Protein AF-A0A838J9R5-F1 (afdb_monomer_lite)

Secondary structure (DSSP, 8-state):
-EEEEETTTSHHHHHHHHHHHHTT-EEEEE-S-HHHHHHHHTTT-B-

Foldseek 3Di:
DEEEQEPCLDPVNVVVLLVCVVVVYAYEYDDPDPVSCVVSVVVRYHD

Radius of gyration: 9.27 Å; chains: 1; bounding box: 24×17×21 Å

pLDDT: mean 91.51, std 4.47, range [81.38, 97.12]

Sequence (47 aa):
MRVFVTGATGFVGKAIVKALLQRKHEVVGLVRDAKKANALEKSGVTL

Structure (mmCIF, N/CA/C/O backbone):
data_AF-A0A838J9R5-F1
#
_entry.id   AF-A0A838J9R5-F1
#
loop_
_atom_site.group_PDB
_atom_site.id
_atom_site.type_symbol
_atom_site.label_atom_id
_atom_site.label_alt_id
_atom_site.label_comp_id
_atom_site.label_asym_id
_atom_site.label_entity_id
_atom_site.label_seq_id
_atom_site.pdbx_PDB_ins_code
_atom_site.Cartn_x
_atom_site.Cartn_y
_atom_site.Cartn_z
_atom_site.occupancy
_atom_site.B_iso_or_equiv
_atom_site.auth_seq_id
_atom_site.auth_comp_id
_atom_site.auth_asym_id
_atom_site.auth_atom_id
_atom_site.pdbx_PDB_model_num
ATOM 1 N N . MET A 1 1 ? -13.076 -0.102 5.962 1.00 93.50 1 MET A N 1
ATOM 2 C CA . MET A 1 1 ? -13.416 -0.330 4.538 1.00 93.50 1 MET A CA 1
ATOM 3 C C . MET A 1 1 ? -12.237 -1.006 3.866 1.00 93.50 1 MET A C 1
ATOM 5 O O . MET A 1 1 ? -11.120 -0.782 4.324 1.00 93.50 1 MET A 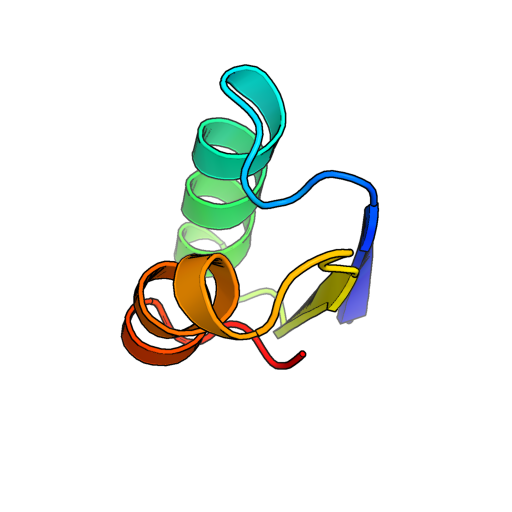O 1
ATOM 9 N N . ARG A 1 2 ? -12.487 -1.791 2.816 1.00 95.25 2 ARG A N 1
ATOM 10 C CA . ARG A 1 2 ? -11.457 -2.467 2.021 1.00 95.25 2 ARG A CA 1
ATOM 11 C C . ARG A 1 2 ? -11.346 -1.784 0.662 1.00 95.25 2 ARG A C 1
ATOM 13 O O . ARG A 1 2 ? -12.348 -1.677 -0.040 1.00 95.25 2 ARG A O 1
ATOM 20 N N . VAL A 1 3 ? -10.170 -1.255 0.338 1.00 96.19 3 VAL A N 1
ATOM 21 C CA . VAL A 1 3 ? -9.953 -0.367 -0.812 1.00 96.19 3 VAL A CA 1
ATOM 22 C C . VAL A 1 3 ? -8.880 -0.943 -1.720 1.00 96.19 3 VAL A C 1
ATOM 24 O O . VAL A 1 3 ? -7.758 -1.183 -1.281 1.00 96.19 3 VAL A O 1
ATOM 27 N N . PHE A 1 4 ? -9.223 -1.127 -2.993 1.00 96.00 4 PHE A N 1
ATOM 28 C CA . PHE A 1 4 ? -8.291 -1.565 -4.024 1.00 96.00 4 PHE A CA 1
ATOM 29 C C . PHE A 1 4 ? -7.695 -0.359 -4.759 1.00 96.00 4 PHE A C 1
ATOM 31 O O . PHE A 1 4 ? -8.433 0.479 -5.277 1.00 96.00 4 PHE A O 1
ATOM 38 N N . VAL A 1 5 ? -6.366 -0.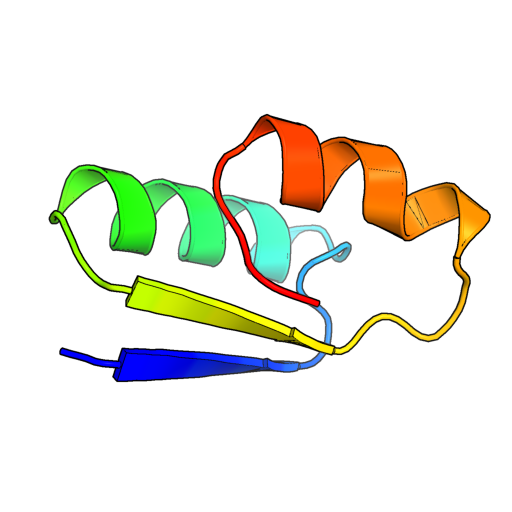259 -4.800 1.00 94.12 5 VAL A N 1
ATOM 39 C CA . VAL A 1 5 ? -5.636 0.865 -5.399 1.00 94.12 5 VAL A CA 1
ATOM 40 C C . VAL A 1 5 ? -4.749 0.371 -6.536 1.00 94.12 5 VAL A C 1
ATOM 42 O O . VAL A 1 5 ? -3.713 -0.265 -6.330 1.00 94.12 5 VAL A O 1
ATOM 45 N N . THR A 1 6 ? -5.117 0.730 -7.762 1.00 94.06 6 THR A N 1
ATOM 46 C CA . THR A 1 6 ? -4.268 0.538 -8.941 1.00 94.06 6 THR A CA 1
ATOM 47 C C . THR A 1 6 ? -3.194 1.619 -9.003 1.00 94.06 6 THR A C 1
ATOM 49 O O . THR A 1 6 ? -3.478 2.793 -8.765 1.00 94.06 6 THR A O 1
ATOM 52 N N . GLY A 1 7 ? -1.955 1.254 -9.340 1.00 92.12 7 GLY A N 1
ATOM 53 C CA . GLY A 1 7 ? -0.865 2.232 -9.412 1.00 92.12 7 GLY A CA 1
ATOM 54 C C . GLY A 1 7 ? -0.427 2.748 -8.038 1.00 92.12 7 GLY A C 1
ATOM 55 O O . GLY A 1 7 ? 0.055 3.876 -7.927 1.00 92.12 7 GLY A O 1
ATOM 56 N N . ALA A 1 8 ? -0.553 1.920 -6.995 1.00 93.00 8 ALA A N 1
ATOM 57 C CA . ALA A 1 8 ? -0.193 2.248 -5.613 1.00 93.00 8 ALA A CA 1
ATOM 58 C C . ALA A 1 8 ? 1.269 2.720 -5.448 1.00 93.00 8 ALA A C 1
ATOM 60 O O . ALA A 1 8 ? 1.584 3.482 -4.539 1.00 93.00 8 ALA A O 1
ATOM 61 N N . THR A 1 9 ? 2.170 2.329 -6.357 1.00 92.06 9 THR A N 1
ATOM 62 C CA . THR A 1 9 ? 3.576 2.772 -6.369 1.00 92.06 9 THR A CA 1
ATOM 63 C C . THR A 1 9 ? 3.802 4.131 -7.038 1.00 92.06 9 THR A C 1
ATOM 65 O O . THR A 1 9 ? 4.927 4.633 -7.021 1.00 92.06 9 THR A O 1
ATOM 68 N N . GLY A 1 10 ? 2.785 4.700 -7.688 1.00 90.38 10 GLY A N 1
ATOM 69 C CA . GLY A 1 10 ? 2.866 5.987 -8.377 1.00 90.38 10 GLY A CA 1
ATOM 70 C C . GLY A 1 10 ? 2.944 7.169 -7.411 1.00 90.38 10 GLY A C 1
ATOM 71 O O . GLY A 1 10 ? 2.724 7.022 -6.210 1.00 90.38 10 GLY A O 1
ATOM 72 N N . PHE A 1 11 ? 3.234 8.359 -7.941 1.00 90.75 11 PHE A N 1
ATOM 73 C CA . PHE A 1 11 ? 3.347 9.584 -7.141 1.00 90.75 11 PHE A CA 1
ATOM 74 C C . PHE A 1 11 ? 2.072 9.858 -6.323 1.00 90.75 11 PHE A C 1
ATOM 76 O O . PHE A 1 11 ? 2.123 9.955 -5.100 1.00 90.75 11 PHE A O 1
ATOM 83 N N . VAL A 1 12 ? 0.916 9.870 -6.993 1.00 93.62 12 VAL A N 1
ATOM 84 C CA . VAL A 1 12 ? -0.392 10.068 -6.347 1.00 93.62 12 VAL A CA 1
ATOM 85 C C . VAL A 1 12 ? -0.817 8.834 -5.546 1.00 93.62 12 VAL A C 1
ATOM 87 O O . VAL A 1 12 ? -1.282 8.962 -4.415 1.00 93.62 12 VAL A O 1
ATOM 90 N N . GLY A 1 13 ? -0.606 7.633 -6.098 1.00 93.06 13 GLY A N 1
ATOM 91 C CA . GLY A 1 13 ? -0.988 6.372 -5.455 1.00 93.06 13 GLY A CA 1
ATOM 92 C C . GLY A 1 13 ? -0.401 6.225 -4.051 1.00 93.06 13 GLY A C 1
ATOM 93 O O . GLY A 1 13 ? -1.131 5.906 -3.116 1.00 93.06 13 GLY A O 1
ATOM 94 N N . LYS A 1 14 ? 0.878 6.575 -3.866 1.00 92.94 14 LYS A N 1
ATOM 95 C CA . LYS A 1 14 ? 1.539 6.552 -2.552 1.00 92.94 14 LYS A CA 1
ATOM 96 C C . LYS A 1 14 ? 0.880 7.485 -1.535 1.00 92.94 14 LYS A C 1
ATOM 98 O O . LYS A 1 14 ? 0.722 7.108 -0.375 1.00 92.94 14 LYS A O 1
ATOM 103 N N . ALA A 1 15 ? 0.493 8.691 -1.953 1.00 95.31 15 ALA A N 1
ATOM 104 C CA . ALA A 1 15 ? -0.169 9.653 -1.074 1.00 95.31 15 ALA A CA 1
ATOM 105 C C . ALA A 1 15 ? -1.561 9.160 -0.647 1.00 95.31 15 ALA A C 1
ATOM 107 O O . ALA A 1 15 ? -1.903 9.228 0.53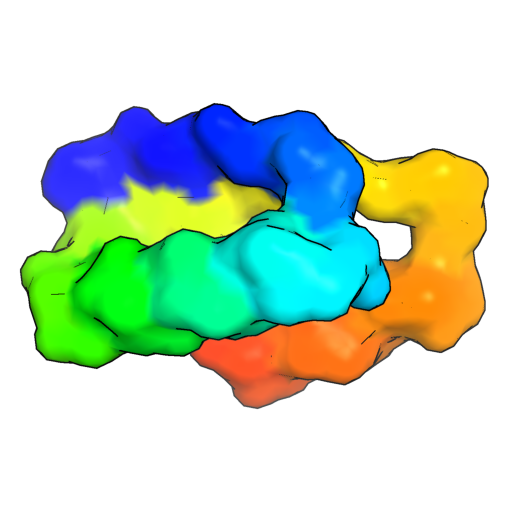5 1.00 95.31 15 ALA A O 1
ATOM 108 N N . ILE A 1 16 ? -2.326 8.596 -1.587 1.00 95.06 16 ILE A N 1
ATOM 109 C CA . ILE A 1 16 ? -3.649 8.021 -1.316 1.00 95.06 16 ILE A CA 1
ATOM 110 C C . ILE A 1 16 ? -3.533 6.833 -0.362 1.00 95.06 16 ILE A C 1
ATOM 112 O O . ILE A 1 16 ? -4.217 6.803 0.656 1.00 95.06 16 ILE A O 1
ATOM 116 N N . VAL A 1 17 ? -2.635 5.887 -0.644 1.00 95.25 17 VAL A N 1
ATOM 117 C CA . VAL A 1 17 ? -2.376 4.722 0.214 1.00 95.25 17 VAL A CA 1
ATOM 118 C C . VAL A 1 17 ? -2.073 5.160 1.646 1.00 95.25 17 VAL A C 1
ATOM 120 O O . VAL A 1 17 ? -2.707 4.677 2.582 1.00 95.25 17 VAL A O 1
ATOM 123 N N . LYS A 1 18 ? -1.166 6.128 1.824 1.00 95.00 18 LYS A N 1
ATOM 124 C CA . LYS A 1 18 ? -0.826 6.666 3.147 1.00 95.00 18 LYS A CA 1
ATOM 125 C C . LYS A 1 18 ? -2.055 7.235 3.864 1.00 95.00 18 LYS A C 1
ATOM 127 O O . LYS A 1 18 ? -2.264 6.933 5.036 1.00 95.00 18 LYS A O 1
ATOM 132 N N . ALA A 1 19 ? -2.875 8.024 3.172 1.00 96.38 19 ALA A N 1
ATOM 133 C CA . ALA A 1 19 ? -4.082 8.612 3.750 1.00 96.38 19 ALA A CA 1
ATOM 134 C C . ALA A 1 19 ? -5.130 7.551 4.134 1.00 96.38 19 ALA A C 1
ATOM 136 O O . ALA A 1 19 ? -5.759 7.659 5.187 1.00 96.38 19 ALA A O 1
ATOM 137 N N . LEU A 1 20 ? -5.307 6.513 3.312 1.00 95.88 20 LEU A N 1
ATOM 138 C CA . LEU A 1 20 ? -6.236 5.412 3.582 1.00 95.88 20 LEU A CA 1
ATOM 139 C C . LEU A 1 20 ? -5.797 4.588 4.799 1.00 95.88 20 LEU A C 1
ATOM 141 O O . LEU A 1 20 ? -6.613 4.301 5.675 1.00 95.88 20 LEU A O 1
ATOM 145 N N . LEU A 1 21 ? -4.504 4.272 4.892 1.00 94.69 21 LEU A N 1
ATOM 146 C CA . LEU A 1 21 ? -3.934 3.549 6.029 1.00 94.69 21 LEU A CA 1
ATOM 147 C C . LEU A 1 21 ? -4.066 4.346 7.334 1.00 94.69 21 LEU A C 1
ATOM 149 O O . LEU A 1 21 ? -4.466 3.793 8.355 1.00 94.69 21 LEU A O 1
ATOM 153 N N . GLN A 1 22 ? -3.820 5.661 7.305 1.00 96.06 22 GLN A N 1
ATOM 154 C CA . GLN A 1 22 ? -4.016 6.540 8.470 1.00 96.06 22 GLN A CA 1
ATOM 155 C C . GLN A 1 22 ? -5.467 6.557 8.967 1.00 96.06 22 GLN A C 1
ATOM 157 O O . GLN A 1 22 ? -5.714 6.654 10.167 1.00 96.06 22 GLN A O 1
ATOM 162 N N . ARG A 1 23 ? -6.433 6.409 8.056 1.00 97.12 23 ARG A N 1
ATOM 163 C CA . ARG A 1 23 ? -7.862 6.281 8.377 1.00 97.12 23 ARG A CA 1
ATOM 164 C C . ARG A 1 23 ? -8.268 4.864 8.797 1.00 97.12 23 ARG A C 1
ATOM 166 O O . ARG A 1 23 ? -9.458 4.594 8.945 1.00 97.12 23 ARG A O 1
ATOM 173 N N . LYS A 1 24 ? -7.298 3.964 9.005 1.00 94.69 24 LYS A N 1
ATOM 174 C CA . LYS A 1 24 ? -7.499 2.553 9.372 1.00 94.69 24 LYS A CA 1
ATOM 175 C C . LYS A 1 24 ? -8.360 1.795 8.355 1.00 94.69 24 LYS A C 1
ATOM 177 O O . LYS A 1 24 ? -9.198 0.968 8.717 1.00 94.69 24 LYS A O 1
ATOM 182 N N . HIS A 1 25 ? -8.200 2.107 7.072 1.00 96.62 25 HIS A N 1
ATOM 183 C CA . HIS A 1 25 ? -8.763 1.297 5.997 1.00 96.62 25 HIS A CA 1
ATOM 184 C C . HIS A 1 25 ? -7.808 0.158 5.633 1.00 96.62 25 HIS A C 1
ATOM 186 O O . HIS A 1 25 ? -6.592 0.304 5.719 1.00 96.62 25 HIS A O 1
ATOM 192 N N . GLU A 1 26 ? -8.371 -0.967 5.204 1.00 96.06 26 GLU A N 1
ATOM 193 C CA . GLU A 1 26 ? -7.611 -2.072 4.630 1.00 96.06 26 GLU A CA 1
ATOM 194 C C . GLU A 1 26 ? -7.330 -1.736 3.164 1.00 96.06 26 GLU A C 1
ATOM 196 O O . GLU A 1 26 ? -8.259 -1.452 2.401 1.00 96.06 26 GLU A O 1
ATOM 201 N N . VAL A 1 27 ? -6.057 -1.718 2.777 1.00 96.38 27 VAL A N 1
ATOM 202 C CA . VAL A 1 27 ? -5.636 -1.312 1.433 1.00 96.38 27 VAL A CA 1
ATOM 203 C C . VAL A 1 27 ? -5.028 -2.505 0.710 1.00 96.38 27 VAL A C 1
ATOM 205 O O . VAL A 1 27 ? -4.074 -3.111 1.197 1.00 96.38 27 VAL A O 1
ATOM 208 N N . VAL A 1 28 ? -5.570 -2.800 -0.469 1.00 95.62 28 VAL A N 1
ATOM 209 C CA . VAL A 1 28 ? -5.048 -3.791 -1.412 1.00 95.62 28 VAL A CA 1
ATOM 210 C C . VAL A 1 28 ? -4.479 -3.044 -2.617 1.00 95.62 28 VAL A C 1
ATOM 212 O O . VAL A 1 28 ? -5.179 -2.233 -3.221 1.00 95.62 28 VAL A O 1
ATOM 215 N N . GLY A 1 29 ? -3.213 -3.250 -2.961 1.00 93.38 29 GLY A N 1
ATOM 216 C CA . GLY A 1 29 ? -2.516 -2.502 -4.006 1.00 93.38 29 GLY A CA 1
ATOM 217 C C . GLY A 1 29 ? -2.099 -3.383 -5.175 1.00 93.38 29 GLY A C 1
ATOM 218 O O . GLY A 1 29 ? -1.438 -4.386 -4.974 1.00 93.38 29 GLY A O 1
ATOM 219 N N . LEU A 1 30 ? -2.391 -2.973 -6.412 1.00 91.31 30 LEU A N 1
ATOM 220 C CA . LEU A 1 30 ? -1.869 -3.660 -7.598 1.00 91.31 30 LEU A CA 1
ATOM 221 C C . LEU A 1 30 ? -0.532 -3.056 -8.029 1.00 91.31 30 LEU A C 1
ATOM 223 O O . LEU A 1 30 ? -0.439 -1.851 -8.311 1.00 91.31 30 LEU A O 1
ATOM 227 N N . VAL A 1 31 ? 0.489 -3.904 -8.148 1.00 90.31 31 VAL A N 1
ATOM 228 C CA . VAL A 1 31 ? 1.840 -3.509 -8.558 1.00 90.31 31 VAL A CA 1
ATOM 229 C C . VAL A 1 31 ? 2.291 -4.352 -9.746 1.00 90.31 31 VAL A C 1
ATOM 231 O O . VAL A 1 31 ? 2.203 -5.571 -9.725 1.00 90.31 31 VAL A O 1
ATOM 234 N N . ARG A 1 32 ? 2.810 -3.694 -10.792 1.00 87.81 32 ARG A N 1
ATOM 235 C CA . ARG A 1 32 ? 3.305 -4.382 -12.000 1.00 87.81 32 ARG A CA 1
ATOM 236 C C . ARG A 1 32 ? 4.637 -5.108 -11.778 1.00 87.81 32 ARG A C 1
ATOM 238 O O . ARG A 1 32 ? 4.967 -6.021 -12.519 1.00 87.81 32 ARG A O 1
ATOM 245 N N . ASP A 1 33 ? 5.435 -4.641 -10.822 1.00 85.19 33 ASP A N 1
ATOM 246 C CA . ASP A 1 33 ? 6.800 -5.107 -10.572 1.00 85.19 33 ASP A CA 1
ATOM 247 C C . ASP A 1 33 ? 7.004 -5.382 -9.078 1.00 85.19 33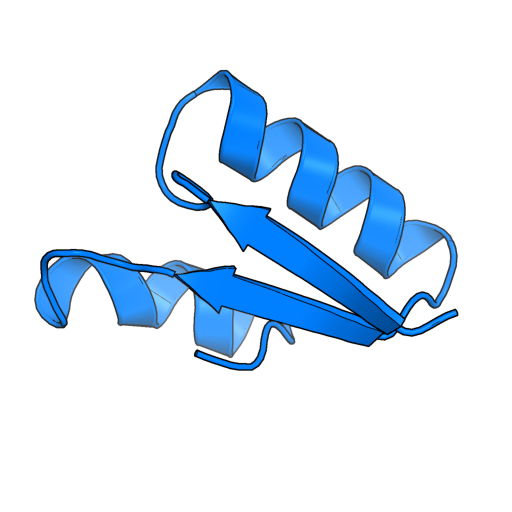 ASP A C 1
ATOM 249 O O . ASP A 1 33 ? 6.950 -4.460 -8.257 1.00 85.19 33 ASP A O 1
ATOM 253 N N . ALA A 1 34 ? 7.289 -6.642 -8.742 1.00 82.31 34 ALA A N 1
ATOM 254 C CA . ALA A 1 34 ? 7.522 -7.104 -7.377 1.00 82.31 34 ALA A CA 1
ATOM 255 C C . ALA A 1 34 ? 8.685 -6.373 -6.675 1.00 82.31 34 ALA A C 1
ATOM 257 O O . ALA A 1 34 ? 8.686 -6.213 -5.457 1.00 82.31 34 ALA A O 1
ATOM 258 N N . LYS A 1 35 ? 9.663 -5.821 -7.405 1.00 83.56 35 LYS A N 1
ATOM 259 C CA . LYS A 1 35 ? 10.730 -5.019 -6.776 1.00 83.56 35 LYS A CA 1
ATOM 260 C C . LYS A 1 35 ? 10.202 -3.716 -6.176 1.00 83.56 35 LYS A C 1
ATOM 262 O O . LYS A 1 35 ? 10.757 -3.214 -5.200 1.00 83.56 35 LYS A O 1
ATOM 267 N N . LYS A 1 36 ? 9.124 -3.162 -6.740 1.00 81.38 36 LYS A N 1
ATOM 268 C CA . LYS A 1 36 ? 8.486 -1.919 -6.270 1.00 81.38 36 LYS A CA 1
ATOM 269 C C . LYS A 1 36 ? 7.434 -2.166 -5.182 1.00 81.38 36 LYS A C 1
ATOM 271 O O . LYS A 1 36 ? 7.036 -1.215 -4.512 1.00 81.38 36 LYS A O 1
ATOM 276 N N . ALA A 1 37 ? 7.023 -3.420 -4.999 1.00 84.38 37 ALA A N 1
ATOM 277 C CA . ALA A 1 37 ? 6.038 -3.874 -4.021 1.00 84.38 37 ALA A CA 1
ATOM 278 C C . ALA A 1 37 ? 6.535 -3.788 -2.565 1.00 84.38 37 ALA A C 1
ATOM 280 O O . ALA A 1 37 ? 5.796 -3.332 -1.696 1.00 84.38 37 ALA A O 1
ATOM 281 N N . ASN A 1 38 ? 7.817 -4.079 -2.314 1.00 86.19 38 ASN A N 1
ATOM 282 C CA . ASN A 1 38 ? 8.413 -4.090 -0.966 1.00 86.19 38 ASN A CA 1
ATOM 283 C C . ASN A 1 38 ? 8.121 -2.838 -0.115 1.00 86.19 38 ASN A C 1
ATOM 285 O O . ASN A 1 38 ? 7.968 -2.921 1.102 1.00 86.19 38 ASN A O 1
ATOM 289 N N . ALA A 1 39 ? 8.082 -1.653 -0.730 1.00 84.69 39 ALA A N 1
ATOM 290 C CA . ALA A 1 39 ? 7.807 -0.411 -0.00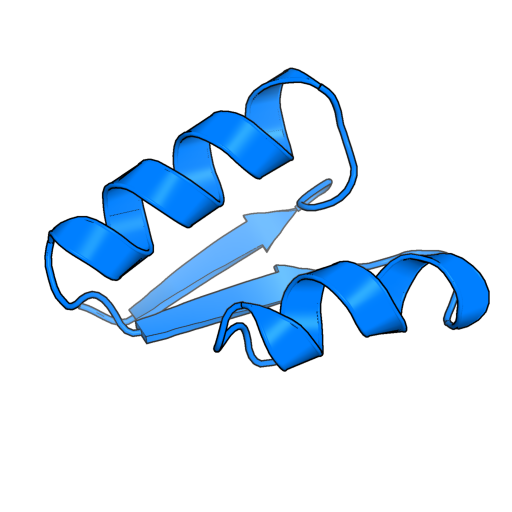5 1.00 84.69 39 ALA A CA 1
ATOM 291 C C . ALA A 1 39 ? 6.337 -0.297 0.446 1.00 84.69 39 ALA A C 1
ATOM 293 O O . ALA A 1 39 ? 6.055 0.294 1.489 1.00 84.69 39 ALA A O 1
ATOM 294 N N . LEU A 1 40 ? 5.405 -0.855 -0.332 1.00 86.12 40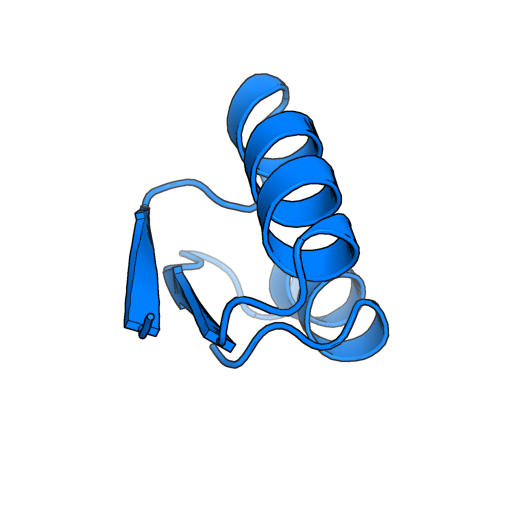 LEU A N 1
ATOM 295 C CA . LEU A 1 40 ? 3.976 -0.860 -0.024 1.00 86.12 40 LEU A CA 1
ATOM 296 C C . LEU A 1 40 ? 3.643 -1.894 1.056 1.00 86.12 40 LEU A C 1
ATOM 298 O O . LEU A 1 40 ? 2.947 -1.546 2.007 1.00 86.12 40 LEU A O 1
ATOM 302 N N . GLU A 1 41 ? 4.208 -3.101 0.982 1.00 88.06 41 GLU A N 1
ATOM 303 C CA . GLU A 1 41 ? 4.032 -4.135 2.020 1.00 88.06 41 GLU A CA 1
ATOM 304 C C . GLU A 1 41 ? 4.515 -3.656 3.386 1.00 88.06 41 GLU A C 1
ATOM 306 O O . GLU A 1 41 ? 3.786 -3.741 4.372 1.00 88.06 41 GLU A O 1
ATOM 311 N N . LYS A 1 42 ? 5.702 -3.035 3.441 1.00 88.50 42 LYS A N 1
ATOM 312 C CA . LYS A 1 42 ? 6.227 -2.424 4.675 1.00 88.50 42 LYS A CA 1
ATOM 313 C C . LYS A 1 42 ? 5.333 -1.319 5.239 1.00 88.50 42 LYS A C 1
ATOM 315 O O . LYS A 1 42 ? 5.414 -1.025 6.427 1.00 88.50 42 LYS A O 1
ATOM 320 N N . SER A 1 43 ? 4.503 -0.697 4.403 1.00 85.19 43 SER A N 1
ATOM 321 C CA . SER A 1 43 ? 3.544 0.324 4.834 1.00 85.19 43 SER A CA 1
ATOM 322 C C . SER A 1 43 ? 2.232 -0.277 5.360 1.00 85.19 43 SER A C 1
ATOM 324 O O . SER A 1 43 ? 1.396 0.473 5.853 1.00 85.19 43 SER A O 1
ATOM 326 N N . GLY A 1 44 ? 2.040 -1.598 5.275 1.00 86.31 44 GLY A N 1
ATOM 327 C CA . GLY A 1 44 ? 0.812 -2.285 5.687 1.00 86.31 44 GLY A CA 1
ATOM 328 C C . GLY A 1 44 ? -0.206 -2.486 4.561 1.00 86.31 44 GLY A C 1
ATOM 329 O O . GLY A 1 44 ? -1.382 -2.713 4.835 1.00 86.31 44 GLY A O 1
ATOM 330 N N . VAL A 1 45 ? 0.219 -2.376 3.299 1.00 92.25 45 VAL A N 1
ATOM 331 C CA . VAL A 1 45 ? -0.619 -2.668 2.125 1.00 92.25 45 VAL A CA 1
ATOM 332 C C . VAL A 1 45 ? -0.506 -4.147 1.768 1.00 92.25 45 VAL A C 1
ATOM 334 O O . VAL A 1 45 ? 0.595 -4.686 1.739 1.00 92.25 45 VAL A O 1
ATOM 337 N N . THR A 1 46 ? -1.630 -4.785 1.446 1.00 91.75 46 THR A N 1
ATOM 338 C CA . THR A 1 46 ? -1.652 -6.140 0.861 1.00 91.75 46 THR A CA 1
ATOM 339 C C . THR A 1 46 ? -1.517 -6.038 -0.658 1.00 91.75 46 THR A C 1
ATOM 341 O O . THR A 1 46 ? -2.141 -5.154 -1.241 1.00 91.75 46 THR A O 1
ATOM 344 N N . LEU A 1 47 ? -0.724 -6.889 -1.310 1.00 84.88 47 LEU A N 1
ATOM 345 C CA . LEU A 1 47 ? -0.421 -6.789 -2.747 1.00 84.88 47 LEU A CA 1
ATOM 346 C C . LEU A 1 47 ? -0.945 -7.960 -3.575 1.00 84.88 47 LEU A C 1
ATOM 348 O O . LEU A 1 47 ? -1.061 -9.066 -3.008 1.00 84.88 47 LEU A O 1
#